Protein AF-A0A0B6YGA5-F1 (afdb_monomer_lite)

InterPro domains:
  IPR000008 C2 domain [PF00168] (1-62)
  IPR000008 C2 domain [PS50004] (1-65)
  IPR035892 C2 domain superfamily [G3DSA:2.60.40.150] (1-72)
  IPR035892 C2 domain superfamily [SSF49562] (1-91)
  IPR043566 Rabphilin/Doc2/Noc2 [PTHR45729] (1-93)

Sequence (93 aa):
KTIHKTLNPEWNESLTYYGVTEEDMLKKTLRLSVLDEDAFGFDFIGEFRVNLKKIKAQQTKNLSVYLEKQMLMEKDDDLIQIRGKLLLSLRYS

Radius of gyration: 15.17 Å; chains: 1; bounding box: 32×28×37 Å

Secondary structure (DSSP, 8-state):
---TT-SS-------------HHHHHH-EEEEEEEEEET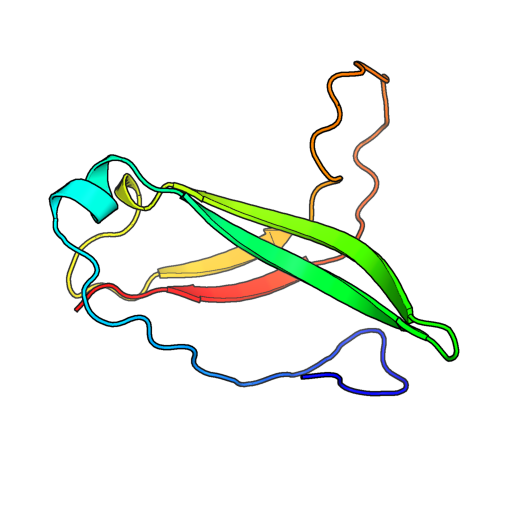TEEEEEEEEEEEGGGSPBT--EEEEEEPBPP--S-----------EEEEEE-B-

Structure (mmCIF, N/CA/C/O backbone):
data_AF-A0A0B6YGA5-F1
#
_entry.id   AF-A0A0B6YGA5-F1
#
loop_
_atom_site.group_PDB
_atom_site.id
_atom_site.type_symbol
_atom_site.label_atom_id
_atom_site.label_alt_id
_atom_site.label_comp_id
_atom_site.label_asym_id
_atom_site.label_entity_id
_atom_site.label_seq_id
_atom_site.pdbx_PDB_ins_code
_atom_site.Cartn_x
_atom_site.Cartn_y
_atom_site.Cartn_z
_atom_site.occupancy
_atom_site.B_iso_or_equiv
_atom_site.auth_seq_id
_atom_site.auth_comp_id
_atom_site.auth_asym_id
_atom_site.auth_atom_id
_atom_site.pdbx_PDB_model_num
ATOM 1 N N . LYS A 1 1 ? 11.479 -2.749 -3.004 1.00 89.00 1 LYS A N 1
ATOM 2 C CA . LYS A 1 1 ? 12.265 -3.851 -3.600 1.00 89.00 1 LYS A CA 1
ATOM 3 C C .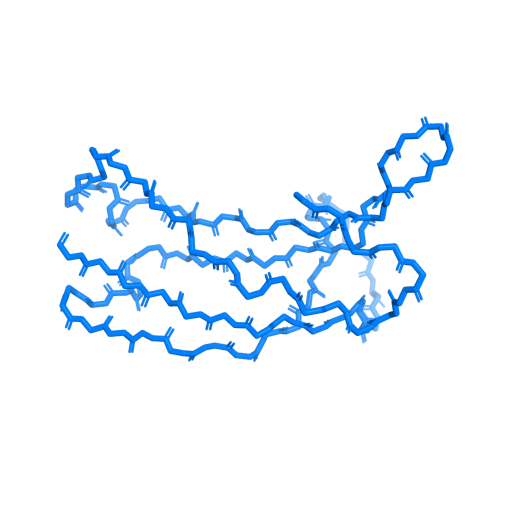 LYS A 1 1 ? 11.866 -4.015 -5.049 1.00 89.00 1 LYS A C 1
ATOM 5 O O . LYS A 1 1 ? 10.670 -3.998 -5.327 1.00 89.00 1 LYS A O 1
ATOM 10 N N . THR A 1 2 ? 12.844 -4.244 -5.915 1.00 94.88 2 THR A N 1
ATOM 11 C CA . THR A 1 2 ? 12.634 -4.483 -7.343 1.00 94.88 2 THR A CA 1
ATOM 12 C C . THR A 1 2 ? 12.941 -5.936 -7.676 1.00 94.88 2 THR A C 1
ATOM 14 O O . THR A 1 2 ? 13.898 -6.505 -7.153 1.00 94.88 2 THR A O 1
ATOM 17 N N . ILE A 1 3 ? 12.122 -6.542 -8.534 1.00 96.56 3 ILE A N 1
ATOM 18 C CA . ILE A 1 3 ? 12.417 -7.832 -9.159 1.00 96.56 3 ILE A CA 1
ATOM 19 C C . ILE A 1 3 ? 12.671 -7.547 -10.634 1.00 96.56 3 ILE A C 1
ATOM 21 O O . ILE A 1 3 ? 11.750 -7.208 -11.372 1.00 96.56 3 ILE A O 1
ATOM 25 N N . HIS A 1 4 ? 13.928 -7.630 -11.055 1.00 95.12 4 HIS A N 1
ATOM 26 C CA . HIS A 1 4 ? 14.306 -7.232 -12.407 1.00 95.12 4 HIS A CA 1
ATOM 27 C C . HIS A 1 4 ? 13.836 -8.246 -13.459 1.00 95.12 4 HIS A C 1
ATOM 29 O O . HIS A 1 4 ? 13.821 -9.453 -13.215 1.00 95.12 4 HIS A O 1
ATOM 35 N N . LYS A 1 5 ? 13.555 -7.744 -14.670 1.00 93.75 5 LYS A N 1
ATOM 36 C CA . LYS A 1 5 ? 13.314 -8.543 -15.887 1.00 93.75 5 LYS A CA 1
ATOM 37 C C . LYS A 1 5 ? 12.118 -9.505 -15.794 1.00 93.75 5 LYS A C 1
ATOM 39 O O . LYS A 1 5 ? 12.186 -10.624 -16.299 1.00 93.75 5 LYS A O 1
ATOM 44 N N . THR A 1 6 ? 11.013 -9.082 -15.181 1.00 96.00 6 THR A N 1
ATOM 45 C CA . THR A 1 6 ? 9.762 -9.858 -15.168 1.00 96.00 6 THR A CA 1
ATOM 46 C C . THR A 1 6 ? 8.529 -8.958 -15.136 1.00 96.00 6 THR A C 1
ATOM 48 O O . THR A 1 6 ? 8.521 -7.937 -14.459 1.00 96.00 6 THR A O 1
ATOM 51 N N . LEU A 1 7 ? 7.466 -9.370 -15.836 1.00 94.25 7 LEU A N 1
ATOM 52 C CA . LEU A 1 7 ? 6.130 -8.760 -15.747 1.00 94.25 7 LEU A CA 1
ATOM 53 C C . LEU A 1 7 ? 5.251 -9.415 -14.668 1.0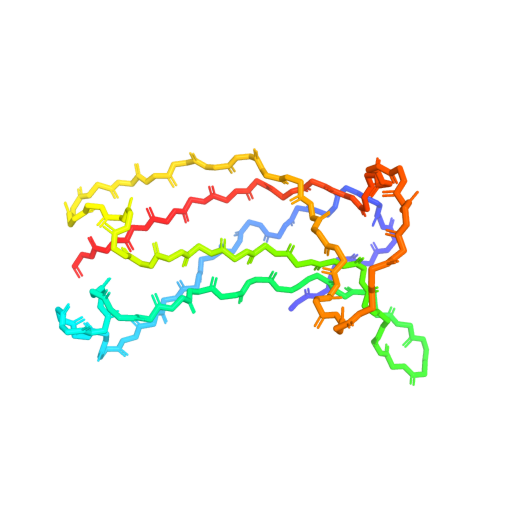0 94.25 7 LEU A C 1
ATOM 55 O O . LEU A 1 7 ? 4.175 -8.913 -14.360 1.00 94.25 7 LEU A O 1
ATOM 59 N N . ASN A 1 8 ? 5.704 -10.534 -14.095 1.00 96.19 8 ASN A N 1
ATOM 60 C CA . ASN A 1 8 ? 5.029 -11.259 -13.017 1.00 96.19 8 ASN A CA 1
ATOM 61 C C . ASN A 1 8 ? 5.972 -11.366 -11.809 1.00 96.19 8 ASN A C 1
ATOM 63 O O . ASN A 1 8 ? 6.485 -12.448 -11.518 1.00 96.19 8 ASN A O 1
ATOM 67 N N . PRO A 1 9 ? 6.297 -10.238 -11.159 1.00 97.12 9 PRO A N 1
ATOM 68 C CA . PRO A 1 9 ? 7.181 -10.238 -10.004 1.00 97.12 9 PRO A CA 1
ATOM 69 C C . PRO A 1 9 ? 6.558 -10.983 -8.819 1.00 97.12 9 PRO A C 1
ATOM 71 O O . PRO A 1 9 ? 5.412 -10.749 -8.437 1.00 97.12 9 PRO A O 1
ATOM 74 N N . GLU A 1 10 ? 7.360 -11.831 -8.183 1.00 97.19 10 GLU A N 1
ATOM 75 C CA . GLU A 1 10 ? 7.043 -12.437 -6.894 1.00 97.19 10 GLU A CA 1
ATOM 76 C C . GLU A 1 10 ? 7.878 -11.763 -5.805 1.00 97.19 10 GLU A C 1
ATOM 78 O O . GLU A 1 10 ? 9.057 -12.062 -5.615 1.00 97.19 10 GLU A O 1
ATOM 83 N N . TRP A 1 11 ? 7.275 -10.817 -5.086 1.00 96.81 11 TRP A N 1
ATOM 84 C CA . TRP A 1 11 ? 7.965 -10.146 -3.982 1.00 96.81 11 TRP A CA 1
ATOM 85 C C . TRP A 1 11 ? 8.070 -11.034 -2.742 1.00 96.81 11 TRP A C 1
ATOM 87 O O . TRP A 1 11 ? 9.139 -11.081 -2.130 1.00 96.81 11 TRP A O 1
ATOM 97 N N . ASN A 1 12 ? 6.975 -11.729 -2.398 1.00 95.88 12 ASN A N 1
ATOM 98 C CA . ASN A 1 12 ? 6.841 -12.583 -1.212 1.00 95.88 12 ASN A CA 1
ATOM 99 C C . ASN A 1 12 ? 7.330 -11.900 0.082 1.00 95.88 12 ASN A C 1
ATOM 101 O O . ASN A 1 12 ? 7.999 -12.511 0.912 1.00 95.88 12 ASN A O 1
ATOM 105 N N . GLU A 1 13 ? 7.001 -10.614 0.246 1.00 96.12 13 GLU A N 1
ATOM 106 C CA . GLU A 1 13 ? 7.433 -9.799 1.387 1.00 96.12 13 GLU A CA 1
ATOM 107 C C . GLU A 1 13 ? 6.292 -9.492 2.352 1.00 96.12 13 GLU A C 1
ATOM 109 O O . GLU A 1 13 ? 5.132 -9.362 1.962 1.00 96.12 13 GLU A O 1
ATOM 114 N N . SER A 1 14 ? 6.648 -9.329 3.625 1.00 95.81 14 SER A N 1
ATOM 115 C CA . SER A 1 14 ? 5.751 -8.845 4.672 1.00 95.81 14 SER A CA 1
ATOM 116 C C . SER A 1 14 ? 6.227 -7.484 5.163 1.00 95.81 14 SER A C 1
ATOM 118 O O . SER A 1 14 ? 7.373 -7.339 5.583 1.00 95.81 14 SER A O 1
ATOM 120 N N . LEU A 1 15 ? 5.337 -6.492 5.114 1.00 95.94 15 LEU A N 1
ATOM 121 C CA . LEU A 1 15 ? 5.571 -5.151 5.643 1.00 95.94 15 LEU A CA 1
ATOM 122 C C . LEU A 1 15 ? 4.755 -4.976 6.925 1.00 95.94 15 LEU A C 1
ATOM 124 O O . LEU A 1 15 ? 3.539 -5.168 6.912 1.00 95.94 15 LEU A O 1
ATOM 128 N N . THR A 1 16 ? 5.417 -4.580 8.012 1.00 96.56 16 THR A N 1
ATOM 129 C CA . THR A 1 16 ? 4.778 -4.364 9.317 1.00 96.56 16 THR A CA 1
ATOM 130 C C . THR A 1 16 ? 4.877 -2.896 9.705 1.00 96.56 16 THR A C 1
ATOM 132 O O . THR A 1 16 ? 5.971 -2.341 9.782 1.00 96.56 16 THR A O 1
ATOM 135 N N . TYR A 1 17 ? 3.730 -2.275 9.975 1.00 95.31 17 TYR A N 1
ATOM 136 C CA . TYR A 1 17 ? 3.637 -0.893 10.441 1.00 95.31 17 TYR A CA 1
ATOM 137 C C . TYR A 1 17 ? 3.246 -0.886 11.917 1.00 95.31 17 TYR A C 1
ATOM 139 O O . TYR A 1 17 ? 2.169 -1.358 12.279 1.00 95.31 17 TYR A O 1
ATOM 147 N N . TYR A 1 18 ? 4.116 -0.347 12.767 1.00 95.94 18 TYR A N 1
ATOM 148 C CA . TYR A 1 18 ? 3.869 -0.231 14.203 1.00 95.94 18 TYR A CA 1
ATOM 149 C C . TYR A 1 18 ? 3.200 1.103 14.545 1.00 95.94 18 TYR A C 1
ATOM 151 O O . TYR A 1 18 ? 3.360 2.091 13.831 1.00 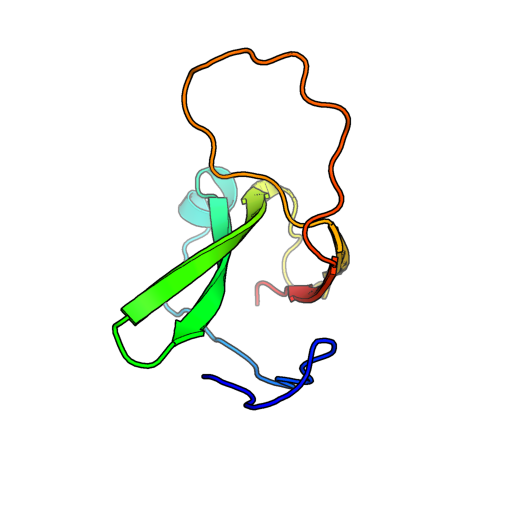95.94 18 TYR A O 1
ATOM 159 N N . GLY A 1 19 ? 2.462 1.133 15.657 1.00 95.62 19 GLY A N 1
ATOM 160 C CA . GLY A 1 19 ? 1.824 2.354 16.161 1.00 95.62 19 GLY A CA 1
ATOM 161 C C . GLY A 1 19 ? 0.533 2.759 15.442 1.00 95.62 19 GLY A C 1
ATOM 162 O O . GLY A 1 19 ? 0.054 3.867 15.658 1.00 95.62 19 GLY A O 1
ATOM 163 N N . VAL A 1 20 ? -0.042 1.884 14.609 1.00 95.44 20 VAL A N 1
ATOM 164 C CA . VAL A 1 20 ? -1.362 2.109 13.999 1.00 95.44 20 VAL A CA 1
ATOM 165 C C . VAL A 1 20 ? -2.440 1.978 15.075 1.00 95.44 20 VAL A C 1
ATOM 167 O O . VAL A 1 20 ? -2.630 0.906 15.652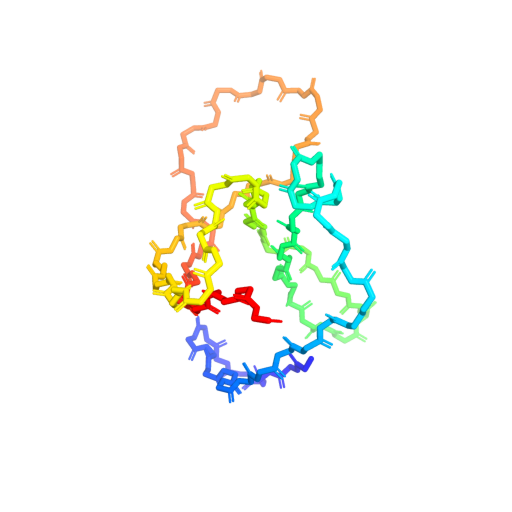 1.00 95.44 20 VAL A O 1
ATOM 170 N N . THR A 1 21 ? -3.132 3.079 15.352 1.00 95.88 21 THR A N 1
ATOM 171 C CA . THR A 1 21 ? -4.175 3.146 16.384 1.00 95.88 21 THR A CA 1
ATOM 172 C C . THR A 1 21 ? -5.538 2.689 15.856 1.00 95.88 21 THR A C 1
ATOM 174 O O . THR A 1 21 ? -5.773 2.624 14.651 1.00 95.88 21 THR A O 1
ATOM 177 N N . GLU A 1 22 ? -6.489 2.437 16.755 1.00 94.62 22 GLU A N 1
ATOM 178 C CA . GLU A 1 22 ? -7.887 2.180 16.370 1.00 94.62 22 GLU A CA 1
ATOM 179 C C . GLU A 1 22 ? -8.504 3.370 15.610 1.00 94.62 22 GLU A C 1
ATOM 181 O O . GLU A 1 22 ? -9.244 3.195 14.643 1.00 94.62 22 GLU A O 1
ATOM 186 N N . GLU A 1 23 ? -8.157 4.606 15.984 1.00 96.94 23 GLU A N 1
ATOM 187 C CA . GLU A 1 23 ? -8.605 5.801 15.259 1.00 96.94 23 GLU A CA 1
ATOM 188 C C . GLU A 1 23 ? -8.076 5.822 13.817 1.00 96.94 23 GLU A C 1
ATOM 190 O O . GLU A 1 23 ? -8.813 6.146 12.878 1.00 96.94 23 GLU A O 1
ATOM 195 N N . ASP A 1 24 ? -6.819 5.421 13.626 1.00 97.06 24 ASP A N 1
ATOM 196 C CA . ASP A 1 24 ? -6.214 5.277 12.306 1.00 97.06 24 ASP A CA 1
ATOM 197 C C . ASP A 1 24 ? -6.938 4.229 11.471 1.00 97.06 24 ASP A C 1
ATOM 199 O O . ASP A 1 24 ? -7.223 4.473 10.296 1.00 97.06 24 ASP A O 1
ATOM 203 N N . MET A 1 25 ? -7.299 3.095 12.076 1.00 96.44 25 MET A N 1
ATOM 204 C CA . MET A 1 25 ? -8.073 2.055 11.404 1.00 96.44 25 MET A CA 1
ATOM 205 C C . MET A 1 25 ? -9.425 2.580 10.908 1.00 96.44 25 MET A C 1
ATOM 207 O O . MET A 1 25 ? -9.896 2.150 9.860 1.00 96.44 25 MET A O 1
ATOM 211 N N . LEU A 1 26 ? -10.035 3.552 11.590 1.00 96.38 26 LEU A N 1
ATOM 212 C CA . LEU A 1 26 ? -11.315 4.139 11.179 1.00 96.38 26 LEU A CA 1
ATOM 213 C C . LEU A 1 26 ? -11.185 5.203 10.078 1.00 96.38 26 LEU A C 1
ATOM 215 O O . LEU A 1 26 ? -12.121 5.384 9.291 1.00 96.38 26 LEU A O 1
ATOM 219 N N . LYS A 1 27 ? -10.056 5.921 10.025 1.00 97.12 27 LYS A N 1
ATOM 220 C CA . LYS A 1 27 ? -9.908 7.142 9.211 1.00 97.12 27 LYS A CA 1
ATOM 221 C C . LYS A 1 27 ? -8.923 7.015 8.051 1.00 97.12 27 LYS A C 1
ATOM 223 O O . LYS A 1 27 ? -9.109 7.673 7.026 1.00 97.12 27 LYS A O 1
ATOM 228 N N . LYS A 1 28 ? -7.871 6.206 8.187 1.00 97.44 28 LYS A N 1
ATOM 229 C CA . LYS A 1 28 ? -6.770 6.149 7.219 1.00 97.44 28 LYS A CA 1
ATOM 230 C C . LYS A 1 28 ? -7.039 5.164 6.081 1.00 97.44 28 LYS A C 1
ATOM 232 O O . LYS A 1 28 ? -7.877 4.263 6.137 1.00 97.44 28 LYS A O 1
ATOM 237 N N . THR A 1 29 ? -6.295 5.368 5.001 1.00 96.75 29 THR A N 1
ATOM 238 C CA . THR A 1 29 ? -6.277 4.511 3.816 1.00 96.75 29 THR A CA 1
ATOM 239 C C . THR A 1 29 ? -4.846 4.059 3.582 1.00 96.75 29 THR A C 1
ATOM 241 O O . THR A 1 29 ? -3.945 4.891 3.520 1.00 96.75 29 THR A O 1
ATOM 244 N N . LEU A 1 30 ? -4.642 2.753 3.436 1.00 95.94 30 LEU A N 1
ATOM 245 C CA . LEU A 1 30 ? -3.375 2.209 2.967 1.00 95.94 30 LEU A CA 1
ATOM 246 C C . LEU A 1 30 ? -3.334 2.321 1.442 1.00 95.94 30 LEU A C 1
ATOM 248 O O . LEU A 1 30 ? -4.262 1.886 0.755 1.00 95.94 30 LEU A O 1
ATOM 252 N N . ARG A 1 31 ? -2.257 2.914 0.928 1.00 95.25 31 ARG A N 1
ATOM 253 C CA . ARG A 1 31 ? -1.983 3.057 -0.501 1.00 95.25 31 ARG A CA 1
ATOM 254 C C . ARG A 1 31 ? -0.774 2.205 -0.858 1.00 95.25 31 ARG A C 1
ATOM 256 O O . ARG A 1 31 ? 0.292 2.384 -0.279 1.00 95.25 31 ARG A O 1
ATOM 263 N N . LEU A 1 32 ? -0.959 1.301 -1.808 1.00 94.88 32 LEU A N 1
ATOM 264 C CA . LEU A 1 32 ? 0.086 0.454 -2.369 1.00 94.88 32 LEU A CA 1
ATOM 265 C C . LEU A 1 32 ? 0.314 0.913 -3.804 1.00 94.88 32 LEU A C 1
ATOM 267 O O . LEU A 1 32 ? -0.614 0.859 -4.604 1.00 94.88 32 LEU A O 1
ATOM 271 N N . SER A 1 33 ? 1.515 1.383 -4.118 1.00 94.69 33 SER A N 1
ATOM 272 C CA . SER A 1 33 ? 1.878 1.856 -5.456 1.00 94.69 33 SER A CA 1
ATOM 273 C C . SER A 1 33 ? 2.927 0.921 -6.045 1.00 94.69 33 SER A C 1
ATOM 275 O O . SER A 1 33 ? 3.875 0.548 -5.356 1.00 94.69 33 SER A O 1
ATOM 277 N N . VAL A 1 34 ? 2.746 0.547 -7.307 1.00 95.75 34 VAL A N 1
ATOM 278 C CA . VAL A 1 34 ? 3.701 -0.241 -8.082 1.00 95.75 34 VAL A CA 1
ATOM 279 C C . VAL A 1 34 ? 4.351 0.690 -9.093 1.00 95.75 34 VAL A C 1
ATOM 281 O O . VAL A 1 34 ? 3.662 1.415 -9.816 1.00 95.75 34 VAL A O 1
ATOM 284 N N . LEU A 1 35 ? 5.677 0.687 -9.098 1.00 95.12 35 LEU A N 1
ATOM 285 C CA . LEU A 1 35 ? 6.499 1.462 -10.010 1.00 95.12 35 LEU A CA 1
ATOM 286 C C . LEU A 1 35 ? 7.444 0.508 -10.744 1.00 95.12 35 LEU A C 1
ATOM 288 O O . LEU A 1 35 ? 7.845 -0.507 -10.169 1.00 95.12 35 LEU A O 1
ATOM 292 N N . ASP A 1 36 ? 7.770 0.842 -11.986 1.00 94.69 36 ASP A N 1
ATOM 293 C CA . ASP A 1 36 ? 8.871 0.248 -12.735 1.00 94.69 36 ASP A CA 1
ATOM 294 C C . ASP A 1 36 ? 10.171 0.961 -12.361 1.00 94.69 36 ASP A C 1
ATOM 296 O O . ASP A 1 36 ? 10.163 2.175 -12.181 1.00 94.69 36 ASP A O 1
ATOM 300 N N . GLU A 1 37 ? 11.266 0.226 -12.198 1.00 95.50 37 GLU A N 1
ATOM 301 C CA . GLU A 1 37 ? 12.582 0.816 -11.929 1.00 95.50 37 GLU A CA 1
ATOM 302 C C . GLU A 1 37 ? 13.408 0.790 -13.211 1.00 95.50 37 GLU A C 1
ATOM 304 O O . GLU A 1 37 ? 13.835 -0.276 -13.662 1.00 95.50 37 GLU A O 1
ATOM 309 N N . ASP A 1 38 ? 13.681 1.978 -13.741 1.00 90.50 38 ASP A N 1
ATOM 310 C CA . ASP A 1 38 ? 14.443 2.190 -14.964 1.00 90.50 38 ASP A CA 1
ATOM 311 C C . ASP A 1 38 ? 15.773 2.896 -14.688 1.00 90.50 38 ASP A C 1
ATOM 313 O O . ASP A 1 38 ? 16.033 3.428 -13.607 1.00 90.50 38 ASP A O 1
ATOM 317 N N . ALA A 1 39 ? 16.637 2.950 -15.706 1.00 88.69 39 ALA A N 1
ATOM 318 C CA . ALA A 1 39 ? 17.982 3.525 -15.606 1.00 88.69 39 ALA A CA 1
ATOM 319 C C . ALA A 1 39 ? 18.021 4.981 -15.094 1.00 88.69 39 ALA A C 1
ATOM 321 O O . ALA A 1 39 ? 19.058 5.428 -14.604 1.00 88.69 39 ALA A O 1
ATOM 322 N N . PHE A 1 40 ? 16.913 5.717 -15.217 1.00 89.75 40 PHE A N 1
ATOM 323 C CA . PHE A 1 40 ? 16.821 7.134 -14.865 1.00 89.75 40 PHE A CA 1
ATOM 324 C C . PHE A 1 40 ? 15.792 7.441 -13.768 1.00 89.75 40 PHE A C 1
ATOM 326 O O . PHE A 1 40 ? 15.572 8.615 -13.472 1.00 89.75 40 PHE A O 1
ATOM 333 N N . GLY A 1 41 ? 15.176 6.432 -13.140 1.00 91.62 41 GLY A N 1
ATOM 334 C CA . GLY A 1 41 ? 14.218 6.667 -12.062 1.00 91.62 41 GLY A CA 1
ATOM 335 C C . GLY A 1 41 ? 13.171 5.573 -11.905 1.00 91.62 41 GLY A C 1
ATOM 336 O O . GLY A 1 41 ? 13.437 4.399 -12.144 1.00 91.62 41 GLY A O 1
ATOM 337 N N . PHE A 1 42 ? 11.984 5.989 -11.462 1.00 94.06 42 PHE A N 1
ATOM 338 C CA . PHE A 1 42 ? 10.865 5.092 -11.214 1.00 94.06 42 PHE A CA 1
ATOM 339 C C . PHE A 1 42 ? 9.608 5.576 -11.930 1.00 94.06 42 PHE A C 1
ATOM 341 O O . PHE A 1 42 ? 9.101 6.656 -11.616 1.00 94.06 42 PHE A O 1
ATOM 348 N N . ASP A 1 43 ? 9.076 4.749 -12.823 1.00 92.50 43 ASP A N 1
ATOM 349 C CA . ASP A 1 43 ? 7.881 5.057 -13.598 1.00 92.50 43 ASP A CA 1
ATOM 350 C C . ASP A 1 43 ? 6.639 4.452 -12.945 1.00 92.50 43 ASP A C 1
ATOM 352 O O . ASP A 1 43 ? 6.590 3.283 -12.571 1.00 92.50 43 ASP A O 1
ATOM 356 N N . PHE A 1 44 ? 5.594 5.258 -12.765 1.00 92.62 44 PHE A N 1
ATOM 357 C CA . PHE A 1 44 ? 4.382 4.805 -12.091 1.00 92.62 44 PHE A CA 1
ATOM 358 C C . PHE A 1 44 ? 3.545 3.876 -12.983 1.00 92.62 44 PHE A C 1
ATOM 360 O O . PHE A 1 44 ? 2.989 4.303 -13.997 1.00 92.62 44 PHE A O 1
ATOM 367 N N . ILE A 1 45 ? 3.353 2.631 -12.540 1.00 93.50 45 ILE A N 1
ATOM 368 C CA . ILE A 1 45 ? 2.494 1.655 -13.222 1.00 93.50 45 ILE A CA 1
ATOM 369 C C . ILE A 1 45 ? 1.047 1.828 -12.757 1.00 93.50 45 ILE A C 1
ATOM 371 O O . ILE A 1 45 ? 0.135 2.043 -13.562 1.00 93.50 45 ILE A O 1
ATOM 375 N N . GLY A 1 46 ? 0.817 1.765 -11.446 1.00 93.94 46 GLY A N 1
ATOM 376 C CA . GLY A 1 46 ? -0.526 1.826 -10.881 1.00 93.94 46 GLY A CA 1
ATOM 377 C C . GLY A 1 46 ? -0.553 1.690 -9.364 1.00 93.94 46 GLY A C 1
ATOM 378 O O . GLY A 1 46 ? 0.453 1.381 -8.727 1.00 93.94 46 GLY A O 1
ATOM 379 N N . GLU A 1 47 ? -1.720 1.918 -8.768 1.00 95.19 47 GLU A N 1
ATOM 380 C CA . GLU A 1 47 ? -1.900 1.818 -7.322 1.00 95.19 47 GLU A CA 1
ATOM 381 C C . GLU A 1 47 ? -3.176 1.087 -6.917 1.00 95.19 47 GLU A C 1
ATOM 383 O O . GLU A 1 47 ? -4.128 0.965 -7.680 1.00 95.19 47 GLU A O 1
ATOM 388 N N . PHE A 1 48 ? -3.195 0.619 -5.676 1.00 93.62 48 PHE A N 1
ATOM 389 C CA . PHE A 1 48 ? -4.379 0.107 -5.013 1.00 93.62 48 PHE A CA 1
ATOM 390 C C . PHE A 1 48 ? -4.552 0.802 -3.665 1.00 93.62 48 PHE A C 1
ATOM 392 O O . PHE A 1 48 ? -3.600 0.968 -2.894 1.00 93.62 48 PHE A O 1
ATOM 399 N N . ARG A 1 49 ? -5.789 1.202 -3.364 1.00 94.75 49 ARG A N 1
ATOM 400 C CA . ARG A 1 49 ? -6.147 1.887 -2.120 1.00 94.75 49 ARG A CA 1
ATOM 401 C C . ARG A 1 49 ? -7.142 1.059 -1.324 1.00 94.75 49 ARG A C 1
ATOM 403 O O . ARG A 1 49 ? -8.206 0.688 -1.813 1.00 94.75 49 ARG A O 1
ATOM 410 N N . VAL A 1 50 ? -6.839 0.840 -0.049 1.00 94.38 50 VAL A N 1
ATOM 411 C CA . VAL A 1 50 ? -7.733 0.155 0.886 1.00 94.38 50 VAL A CA 1
ATOM 412 C C . VAL A 1 50 ? -7.989 1.022 2.106 1.00 94.38 50 VAL A C 1
ATOM 414 O O . VAL A 1 50 ? -7.085 1.370 2.862 1.00 94.38 50 VAL A O 1
ATOM 417 N N . ASN A 1 51 ? -9.256 1.376 2.306 1.00 96.31 51 ASN A N 1
ATOM 418 C CA . ASN A 1 51 ? -9.675 2.038 3.534 1.00 96.31 51 ASN A CA 1
ATOM 419 C C . ASN A 1 51 ? -9.556 1.040 4.697 1.00 96.31 51 ASN A C 1
ATOM 421 O O . ASN A 1 51 ? -10.151 -0.045 4.631 1.00 96.31 51 ASN A O 1
ATOM 425 N N . LEU A 1 52 ? -8.798 1.406 5.734 1.00 96.31 52 LEU A N 1
ATOM 426 C CA . LEU A 1 52 ? -8.459 0.504 6.834 1.00 96.31 52 LEU A CA 1
ATOM 427 C C . LEU A 1 52 ? -9.695 0.036 7.610 1.00 96.31 52 LEU A C 1
ATOM 429 O O . LEU A 1 52 ? -9.714 -1.096 8.084 1.00 96.31 52 LEU A O 1
ATOM 433 N N . LYS A 1 53 ? -10.793 0.804 7.585 1.00 96.31 53 LYS A N 1
ATOM 434 C CA . LYS A 1 53 ? -12.053 0.447 8.260 1.00 96.31 53 LYS A CA 1
ATOM 435 C C . LYS A 1 53 ? -12.704 -0.828 7.717 1.00 96.31 53 LYS A C 1
ATOM 437 O O . LYS A 1 53 ? -13.635 -1.364 8.306 1.00 96.31 53 LYS A O 1
ATOM 442 N N . LYS A 1 54 ? -12.264 -1.292 6.539 1.00 93.56 54 LYS A N 1
ATOM 443 C CA . LYS A 1 54 ? -12.721 -2.535 5.895 1.00 93.56 54 LYS A CA 1
ATOM 444 C C . LYS A 1 54 ? -11.911 -3.766 6.330 1.00 93.56 54 LYS A C 1
ATOM 446 O O . LYS A 1 54 ? -12.150 -4.853 5.787 1.00 93.56 54 LYS A O 1
ATOM 451 N N . ILE A 1 55 ? -10.925 -3.595 7.211 1.00 95.31 55 ILE A N 1
ATOM 452 C CA . ILE A 1 55 ? -10.094 -4.658 7.778 1.00 95.31 55 ILE A CA 1
ATOM 453 C C . ILE A 1 55 ? -10.600 -4.955 9.188 1.00 95.31 55 ILE A C 1
ATOM 455 O O . ILE A 1 55 ? -10.801 -4.045 9.984 1.00 95.31 55 ILE A O 1
ATOM 459 N N . LYS A 1 56 ? -10.836 -6.234 9.484 1.00 94.19 56 LYS A N 1
ATOM 460 C CA . LYS A 1 56 ? -11.252 -6.685 10.815 1.00 94.19 56 LYS A CA 1
ATOM 461 C C . LYS A 1 56 ? -10.020 -7.099 11.617 1.00 94.19 56 LYS A C 1
ATOM 463 O O . LYS A 1 56 ? -9.135 -7.763 11.076 1.00 94.19 56 LYS A O 1
ATOM 468 N N . ALA A 1 57 ? -9.980 -6.719 12.893 1.00 93.56 57 ALA A N 1
ATOM 469 C CA . ALA A 1 57 ? -8.915 -7.122 13.806 1.00 93.56 57 ALA A CA 1
ATOM 470 C C . ALA A 1 57 ? -8.806 -8.653 13.891 1.00 93.56 57 ALA A C 1
ATOM 472 O O . ALA A 1 57 ? -9.809 -9.365 13.831 1.00 93.56 57 ALA A O 1
ATOM 473 N N . GLN A 1 58 ? -7.573 -9.146 14.005 1.00 94.38 58 GLN A N 1
ATOM 474 C CA . GLN A 1 58 ? -7.212 -10.565 14.075 1.00 94.38 58 GLN A CA 1
ATOM 475 C C . GLN A 1 58 ? -7.683 -11.429 12.892 1.00 94.38 58 GLN A C 1
ATOM 477 O O . GLN A 1 58 ? -7.620 -12.655 12.960 1.00 94.38 58 GLN A O 1
ATOM 482 N N . GLN A 1 59 ? -8.092 -10.816 11.778 1.00 96.06 59 GLN A N 1
ATOM 483 C CA . GLN A 1 59 ? -8.459 -11.521 10.556 1.00 96.06 59 GLN A CA 1
ATOM 484 C C . GLN A 1 59 ? -7.487 -11.185 9.426 1.00 96.06 59 GLN A C 1
ATOM 486 O O . GLN A 1 59 ? -7.272 -10.019 9.096 1.00 96.06 59 GLN A O 1
ATOM 491 N N . THR A 1 60 ? -6.947 -12.220 8.782 1.00 96.94 60 THR A N 1
ATOM 492 C CA . THR A 1 60 ? -6.216 -12.053 7.525 1.00 96.94 60 THR A CA 1
ATOM 493 C C . THR A 1 60 ? -7.200 -11.924 6.369 1.00 96.94 60 THR A C 1
ATOM 495 O O . THR A 1 60 ? -8.053 -12.787 6.157 1.00 96.94 60 THR A O 1
ATOM 498 N N . LYS A 1 61 ? -7.066 -10.849 5.595 1.00 96.00 61 LYS A N 1
ATOM 499 C CA . LYS A 1 61 ? -7.832 -10.596 4.379 1.00 96.00 61 LYS A CA 1
ATOM 500 C C . LYS A 1 61 ? -6.936 -10.767 3.161 1.00 96.00 61 LYS A C 1
ATOM 502 O O . LYS A 1 61 ? -6.050 -9.948 2.939 1.00 96.00 61 LYS A O 1
ATOM 507 N N . ASN A 1 62 ? -7.200 -11.797 2.364 1.00 96.94 62 ASN A N 1
ATOM 508 C CA . ASN A 1 62 ? -6.512 -12.036 1.095 1.00 96.94 62 ASN A CA 1
ATOM 509 C C . ASN A 1 62 ? -7.219 -11.277 -0.033 1.00 96.94 62 ASN A C 1
ATOM 511 O O . ASN A 1 62 ? -8.449 -11.269 -0.105 1.00 96.94 62 ASN A O 1
ATOM 515 N N . LEU A 1 63 ? -6.447 -10.622 -0.893 1.00 95.38 63 LEU A N 1
ATOM 516 C CA . LEU A 1 63 ? -6.930 -9.721 -1.931 1.00 95.38 63 LEU A CA 1
ATOM 517 C C . LEU A 1 63 ? -6.184 -9.981 -3.239 1.00 95.38 63 LEU A C 1
ATOM 519 O O . LEU A 1 63 ? -4.962 -10.073 -3.252 1.00 95.38 63 LEU A O 1
ATOM 523 N N . SER A 1 64 ? -6.931 -10.046 -4.339 1.00 96.06 64 SER A N 1
ATOM 524 C CA . SER A 1 64 ? -6.396 -10.063 -5.700 1.00 96.06 64 SER A CA 1
ATOM 525 C C . SER A 1 64 ? -7.039 -8.904 -6.453 1.00 96.06 64 SER A C 1
ATOM 527 O O . SER A 1 64 ? -8.234 -8.948 -6.744 1.00 96.06 64 SER A O 1
ATOM 529 N N . VAL A 1 65 ? -6.282 -7.832 -6.672 1.00 94.44 65 VAL A N 1
ATOM 530 C CA . VAL A 1 65 ? -6.814 -6.510 -7.040 1.00 94.44 65 VAL A CA 1
ATOM 531 C C . VAL A 1 65 ? -6.157 -5.996 -8.308 1.00 94.44 65 VAL A C 1
ATOM 533 O O . VAL A 1 65 ? -4.976 -6.246 -8.535 1.00 94.44 65 VAL A O 1
ATOM 536 N N . TYR A 1 66 ? -6.919 -5.291 -9.137 1.00 94.62 66 TYR A N 1
ATOM 537 C CA . TYR A 1 66 ? -6.368 -4.588 -10.290 1.00 94.62 66 TYR A CA 1
ATOM 538 C C . TYR A 1 66 ? -5.759 -3.259 -9.850 1.00 94.62 66 TYR A C 1
ATOM 540 O O . TYR A 1 66 ? -6.257 -2.625 -8.920 1.00 94.62 66 TYR A O 1
ATOM 548 N N . LEU A 1 67 ? -4.672 -2.867 -10.507 1.00 93.81 67 LEU A N 1
ATOM 549 C CA . LEU A 1 67 ? -4.040 -1.575 -10.285 1.00 93.81 67 LEU A CA 1
ATOM 550 C C . LEU A 1 67 ? -4.805 -0.479 -11.026 1.00 93.81 67 LEU A C 1
ATOM 552 O O . LEU A 1 67 ? -5.148 -0.626 -12.200 1.00 93.81 67 LEU A O 1
ATOM 556 N N . GLU A 1 68 ? -5.031 0.629 -10.336 1.00 90.38 68 GLU A N 1
ATOM 557 C CA . GLU A 1 68 ? -5.722 1.809 -10.842 1.00 90.38 68 GLU A CA 1
ATOM 558 C C . GLU A 1 68 ? -4.709 2.890 -11.255 1.00 90.38 68 GLU A C 1
ATOM 560 O O . GLU A 1 68 ? -3.565 2.921 -10.784 1.00 90.38 68 GLU A O 1
ATOM 565 N N . LYS A 1 69 ? -5.121 3.795 -12.153 1.00 85.75 69 LYS A N 1
ATOM 566 C CA . LYS A 1 69 ? -4.362 5.016 -12.474 1.00 85.75 69 LYS A CA 1
ATOM 567 C C . LYS A 1 69 ? -4.297 5.898 -11.222 1.00 85.75 69 LYS A C 1
ATOM 569 O O . LYS A 1 69 ? -5.200 5.880 -10.387 1.00 85.75 69 LYS A O 1
ATOM 574 N N . GLN A 1 70 ? -3.243 6.700 -11.099 1.00 78.31 70 GLN A N 1
ATOM 575 C CA . GLN A 1 70 ? -3.182 7.713 -10.051 1.00 78.31 70 GLN A CA 1
ATOM 576 C C . GLN A 1 70 ? -4.364 8.672 -10.236 1.00 78.31 70 GLN A C 1
ATOM 578 O O . GLN A 1 70 ? -4.560 9.183 -11.338 1.00 78.31 70 GLN A O 1
ATOM 583 N N . MET A 1 71 ? -5.150 8.914 -9.181 1.00 66.62 71 MET A N 1
ATOM 584 C CA . MET A 1 71 ? -6.234 9.899 -9.251 1.00 66.62 71 MET A CA 1
ATOM 585 C C . MET A 1 71 ? -5.654 11.295 -9.522 1.00 66.62 71 MET A C 1
ATOM 587 O O . MET A 1 71 ? -5.194 11.974 -8.604 1.00 66.62 71 MET A O 1
ATOM 591 N N . LEU A 1 72 ? -5.680 11.703 -10.788 1.00 57.91 72 LEU A N 1
ATOM 592 C CA . LEU A 1 72 ? -5.613 13.088 -11.236 1.00 57.91 72 LEU A CA 1
ATOM 593 C C . LEU A 1 72 ? -7.062 13.533 -11.460 1.00 57.91 72 LEU A C 1
ATOM 595 O O . LEU A 1 72 ? -7.888 12.736 -11.895 1.00 57.91 72 LEU A O 1
ATOM 599 N N . MET A 1 73 ? -7.403 14.766 -11.090 1.00 50.66 73 MET A N 1
ATOM 600 C CA . MET A 1 73 ? -8.780 15.283 -11.073 1.00 50.66 73 MET A CA 1
ATOM 601 C C . MET A 1 73 ? -9.380 15.527 -12.474 1.00 50.66 73 MET A C 1
ATOM 603 O O . MET A 1 73 ? -10.166 16.455 -12.646 1.00 50.66 73 MET A O 1
ATOM 607 N N . GLU A 1 74 ? -9.048 14.716 -13.474 1.00 52.97 74 GLU A N 1
ATOM 608 C CA . GLU A 1 74 ? -9.540 14.877 -14.839 1.00 52.97 74 GLU A CA 1
ATOM 609 C C . GLU A 1 74 ? -10.345 13.643 -15.247 1.00 52.97 74 GLU A C 1
ATOM 611 O O . GLU A 1 74 ? -9.878 12.504 -15.207 1.00 52.97 74 GLU A O 1
ATOM 616 N N . LYS A 1 75 ? -11.624 13.903 -15.538 1.00 51.12 75 LYS A N 1
ATOM 617 C CA . LYS A 1 75 ? -12.600 12.938 -16.035 1.00 51.12 75 LYS A CA 1
ATOM 618 C C . LYS A 1 75 ? -12.289 12.663 -17.501 1.00 51.12 75 LYS A C 1
ATOM 620 O O . LYS A 1 75 ? -12.923 13.263 -18.362 1.00 51.12 75 LYS A O 1
ATOM 625 N N . ASP A 1 76 ? -11.342 11.781 -17.768 1.00 51.97 76 ASP A N 1
ATOM 626 C CA . ASP A 1 76 ? -11.292 11.143 -19.077 1.00 51.97 76 ASP A CA 1
ATOM 627 C C . ASP A 1 76 ? -12.058 9.826 -19.033 1.00 51.97 76 ASP A C 1
ATOM 629 O O . ASP A 1 76 ? -11.965 9.051 -18.077 1.00 51.97 76 ASP A O 1
ATOM 633 N N . ASP A 1 77 ? -12.849 9.623 -20.083 1.00 56.34 77 ASP A N 1
ATOM 634 C CA . ASP A 1 77 ? -13.662 8.448 -20.409 1.00 56.34 77 ASP A CA 1
ATOM 635 C C . ASP A 1 77 ? -12.753 7.254 -20.796 1.00 56.34 77 ASP A C 1
ATOM 637 O O . ASP A 1 77 ? -12.930 6.578 -21.810 1.00 56.34 77 ASP A O 1
ATOM 641 N N . ASP A 1 78 ? -11.710 7.019 -19.998 1.00 55.41 78 ASP A N 1
ATOM 642 C CA . ASP A 1 78 ? -10.719 5.977 -20.218 1.00 55.41 78 ASP A CA 1
ATOM 643 C C . ASP A 1 78 ? -11.329 4.635 -19.800 1.00 55.41 78 ASP A C 1
ATOM 645 O O . ASP A 1 78 ? -11.438 4.296 -18.616 1.00 55.41 78 ASP A O 1
ATOM 649 N N . LEU A 1 79 ? -11.722 3.856 -20.812 1.00 56.44 79 LEU A N 1
ATOM 650 C CA . LEU A 1 79 ? -11.901 2.405 -20.750 1.00 56.44 79 LEU A CA 1
ATOM 651 C C . LEU A 1 79 ? -10.922 1.805 -19.734 1.00 56.44 79 LEU A C 1
ATOM 653 O O . LEU A 1 79 ? -9.735 2.114 -19.791 1.00 56.44 79 LEU A O 1
ATOM 657 N N . ILE A 1 80 ? -11.411 0.952 -18.826 1.00 58.31 80 ILE A N 1
ATOM 658 C CA . ILE A 1 80 ? -10.627 0.300 -17.762 1.00 58.31 80 ILE A CA 1
ATOM 659 C C . ILE A 1 80 ? -9.381 -0.365 -18.372 1.00 58.31 80 ILE A C 1
ATOM 661 O O . ILE A 1 80 ? -9.412 -1.527 -18.780 1.00 58.31 80 ILE A O 1
ATOM 665 N N . GLN A 1 81 ? -8.273 0.369 -18.461 1.00 65.56 81 GLN A N 1
ATOM 666 C CA . GLN A 1 81 ? -7.020 -0.164 -18.958 1.00 65.56 81 GLN A CA 1
ATOM 667 C C . GLN A 1 81 ? -6.390 -0.916 -17.796 1.00 65.56 81 GLN A C 1
ATOM 669 O O . GLN A 1 81 ? -5.980 -0.328 -16.794 1.00 65.56 81 GLN A O 1
ATOM 674 N N . ILE A 1 82 ? -6.361 -2.241 -17.909 1.00 74.00 82 ILE A N 1
ATOM 675 C CA . ILE A 1 82 ? -5.762 -3.110 -16.900 1.00 74.00 82 ILE A CA 1
ATOM 676 C C . ILE A 1 82 ? -4.255 -2.820 -16.870 1.00 74.00 82 ILE A C 1
ATOM 678 O O . ILE A 1 82 ? -3.526 -3.211 -17.776 1.00 74.00 82 ILE A O 1
ATOM 682 N N . ARG A 1 83 ? -3.793 -2.123 -15.826 1.00 87.88 83 ARG A N 1
ATOM 683 C CA . ARG A 1 83 ? -2.378 -1.740 -15.626 1.00 87.88 83 ARG A CA 1
ATOM 684 C C . ARG A 1 83 ? -1.533 -2.828 -14.970 1.00 87.88 83 ARG A C 1
ATOM 686 O O . ARG A 1 83 ? -0.315 -2.742 -14.930 1.00 87.88 83 ARG A O 1
ATOM 693 N N . GLY A 1 84 ? -2.193 -3.842 -14.429 1.00 92.19 84 GLY A N 1
ATOM 694 C CA . GLY A 1 84 ? -1.576 -4.933 -13.694 1.00 92.19 84 GLY A CA 1
ATOM 695 C C . GLY A 1 84 ? -2.507 -5.438 -12.603 1.00 92.19 84 GLY A C 1
ATOM 696 O O . GLY A 1 84 ? -3.577 -4.872 -12.352 1.00 92.19 84 GLY A O 1
ATOM 697 N N . LYS A 1 85 ? -2.097 -6.523 -11.953 1.00 95.00 85 LYS A N 1
ATOM 698 C CA . LYS A 1 85 ? -2.831 -7.140 -10.852 1.00 95.00 85 LYS A CA 1
ATOM 699 C C . LYS A 1 85 ? -1.875 -7.415 -9.701 1.00 95.00 85 LYS A C 1
ATOM 701 O O . LYS A 1 85 ? -0.765 -7.881 -9.927 1.00 95.00 85 LYS A O 1
ATOM 706 N N . LEU A 1 86 ? -2.320 -7.159 -8.477 1.00 95.56 86 LEU A N 1
ATOM 707 C CA . LEU A 1 86 ? -1.557 -7.391 -7.258 1.00 95.56 86 LEU A CA 1
ATOM 708 C C . LEU A 1 86 ? -2.274 -8.424 -6.384 1.00 95.56 86 LEU A C 1
ATOM 710 O O . LEU A 1 86 ? -3.476 -8.311 -6.127 1.00 95.56 86 LEU A O 1
ATOM 714 N N . LEU A 1 87 ? -1.533 -9.433 -5.927 1.00 97.50 87 LEU A N 1
ATOM 715 C CA . LEU A 1 87 ? -1.975 -10.386 -4.911 1.00 97.50 87 LEU A CA 1
ATOM 716 C C . LEU A 1 87 ? -1.329 -10.008 -3.578 1.00 97.50 87 LEU A C 1
ATOM 718 O O . LEU A 1 87 ? -0.113 -9.857 -3.507 1.00 97.50 87 LEU A O 1
ATOM 722 N N . LEU A 1 88 ? -2.134 -9.846 -2.531 1.00 96.38 88 LEU A N 1
ATOM 723 C CA . LEU A 1 88 ? -1.639 -9.462 -1.211 1.00 96.38 88 LEU A CA 1
ATOM 724 C C . LEU A 1 88 ? -2.568 -9.929 -0.086 1.00 96.38 88 LEU A C 1
ATOM 726 O O . LEU A 1 88 ? -3.751 -10.197 -0.299 1.00 96.38 88 LEU A O 1
ATOM 730 N N . SER A 1 89 ? -2.039 -9.974 1.133 1.00 97.25 89 SER A N 1
ATOM 731 C CA . SER A 1 89 ? -2.801 -10.238 2.354 1.00 97.25 89 SER A CA 1
ATOM 732 C C . SER A 1 89 ? -2.617 -9.103 3.357 1.00 97.25 89 SER A C 1
ATOM 734 O O . SER A 1 89 ? -1.500 -8.625 3.537 1.00 97.25 89 SER A O 1
ATOM 736 N N . LEU A 1 90 ? -3.689 -8.698 4.037 1.00 96.88 90 LEU A N 1
ATOM 737 C CA . LEU A 1 90 ? -3.660 -7.670 5.083 1.00 96.88 90 LEU A CA 1
ATOM 738 C C . LEU A 1 90 ? -4.162 -8.242 6.402 1.00 96.88 90 LEU A C 1
ATOM 740 O O . LEU A 1 90 ? -5.162 -8.959 6.419 1.00 96.88 90 LEU A O 1
ATOM 744 N N . ARG A 1 91 ? -3.514 -7.874 7.505 1.00 96.44 91 ARG A N 1
ATOM 745 C CA . ARG A 1 91 ? -3.945 -8.211 8.863 1.00 96.44 91 ARG A CA 1
ATOM 746 C C . ARG A 1 91 ? -3.671 -7.034 9.792 1.00 96.44 91 ARG A C 1
ATOM 748 O O . ARG A 1 91 ? -2.616 -6.418 9.704 1.00 96.44 91 ARG A O 1
ATOM 755 N N . TYR A 1 92 ? -4.622 -6.766 10.681 1.00 96.00 92 TYR A N 1
ATOM 756 C CA . TYR A 1 92 ? -4.439 -5.907 11.848 1.00 96.00 92 TYR A CA 1
ATOM 757 C C . TYR A 1 92 ? -4.446 -6.794 13.094 1.00 96.00 92 T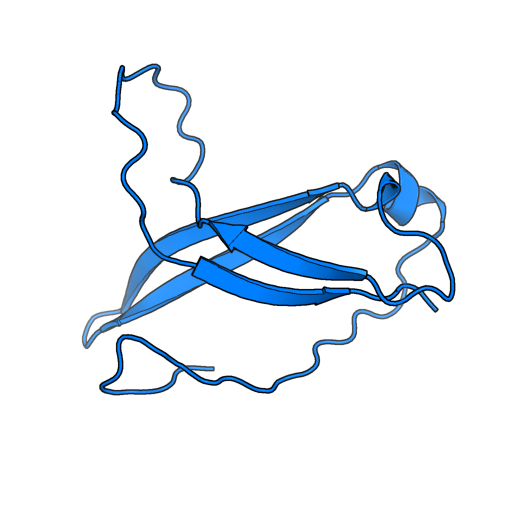YR A C 1
ATOM 759 O O . TYR A 1 92 ? -5.348 -7.629 13.233 1.00 96.00 92 TYR A O 1
ATOM 767 N N . SER A 1 93 ? -3.425 -6.684 13.942 1.00 89.38 93 SER A N 1
ATOM 768 C CA . SER A 1 93 ? -3.212 -7.557 15.101 1.00 89.38 93 SER A CA 1
ATOM 769 C C . SER A 1 93 ? -2.696 -6.799 16.301 1.00 89.38 93 SER A C 1
ATOM 771 O O . SER A 1 93 ? -1.839 -5.919 16.067 1.00 89.38 93 SER A O 1
#

Organism: NCBI:txid1028688

Foldseek 3Di:
DDDPDDPDDDPVDDDDDPPCDPVCLQDPKDKDWDWDQDPVGTHTLFIDIGRSVPADAPDKDWDKDFGDDDDDPDDDPDDPDRSDIDTDIDHHD

pLDDT: mean 89.87, std 12.77, range [50.66, 97.5]